Protein AF-A0A849FCC7-F1 (afdb_monomer_lite)

Secondary structure (DSSP, 8-state):
--SSSHHHHHHHHH-HHHHHHH--GGGS-----HHHHTTTTHHHH-HHHHHHHHTT--PPP----HHHHHHHHHHHHHT--TTTTSTTSS--S--TT-PPP-

Radius of gyration: 18.3 Å; chains: 1; bounding box: 36×46×32 Å

Foldseek 3Di:
DQAQDPLLVVVCLQPVPVSVVPGDPVRDPDDPDPVCVVCPCVQVVPPVSVVVVVVPDPRDHDDDDPVRSVV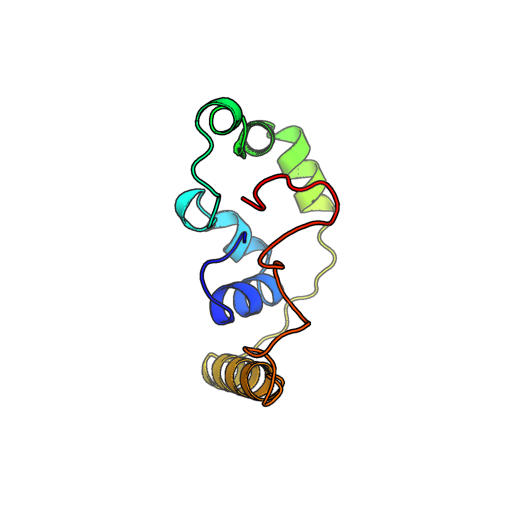VRVVVVVPCDPCNVPDPPDDDCADPVRDGDD

Structure (mmCIF, N/CA/C/O backbone):
data_AF-A0A849FCC7-F1
#
_entry.id   AF-A0A849FCC7-F1
#
loop_
_atom_site.group_PDB
_atom_site.id
_atom_site.type_symbol
_atom_site.label_atom_id
_atom_site.label_alt_id
_atom_site.label_comp_id
_atom_site.label_asym_id
_atom_site.label_entity_id
_atom_site.label_seq_id
_atom_site.pdbx_PDB_ins_code
_atom_site.Cartn_x
_atom_site.Cartn_y
_atom_site.Cartn_z
_atom_site.occupancy
_atom_site.B_iso_or_equiv
_atom_site.auth_seq_id
_atom_site.auth_comp_id
_atom_site.auth_asym_id
_atom_site.auth_atom_id
_atom_site.pdbx_PDB_model_num
ATOM 1 N N . GLY A 1 1 ? 3.142 7.847 -1.084 1.00 88.19 1 GLY A N 1
ATOM 2 C CA . GLY A 1 1 ? 2.951 6.539 -0.410 1.00 88.19 1 GLY A CA 1
ATOM 3 C C . GLY A 1 1 ? 2.590 5.482 -1.439 1.00 88.19 1 GLY A C 1
ATOM 4 O O . GLY A 1 1 ? 2.086 5.867 -2.484 1.00 88.19 1 GLY A O 1
ATOM 5 N N . ALA A 1 2 ? 2.868 4.198 -1.181 1.00 92.81 2 ALA A N 1
ATOM 6 C CA . ALA A 1 2 ? 2.769 3.122 -2.185 1.00 92.81 2 ALA A CA 1
ATOM 7 C C . ALA A 1 2 ? 1.337 2.711 -2.580 1.00 92.81 2 ALA A C 1
ATOM 9 O O . ALA A 1 2 ? 1.149 2.200 -3.677 1.00 92.81 2 ALA A O 1
ATOM 10 N N . TYR A 1 3 ? 0.350 2.931 -1.706 1.00 96.38 3 TYR A N 1
ATOM 11 C CA . TYR A 1 3 ? -1.068 2.684 -1.982 1.00 96.38 3 TYR A CA 1
ATOM 12 C C . TYR A 1 3 ? -1.874 3.980 -1.812 1.00 96.38 3 TYR A C 1
ATOM 14 O O . TYR A 1 3 ? -1.553 4.775 -0.918 1.00 96.38 3 TYR A O 1
ATOM 22 N N . PRO A 1 4 ? -2.920 4.201 -2.628 1.00 94.31 4 PRO A N 1
ATOM 23 C CA . PRO A 1 4 ? -3.658 5.463 -2.648 1.00 94.31 4 PRO A CA 1
ATOM 24 C C . PRO A 1 4 ? -4.658 5.610 -1.494 1.00 94.31 4 PRO A C 1
ATOM 26 O O . PRO A 1 4 ? -5.012 6.736 -1.150 1.00 94.31 4 PRO A O 1
ATOM 29 N N . THR A 1 5 ? -5.110 4.505 -0.888 1.00 96.12 5 THR A N 1
ATOM 30 C CA . THR A 1 5 ? -6.111 4.508 0.192 1.00 96.12 5 THR A CA 1
ATOM 31 C C . THR A 1 5 ? -5.703 3.608 1.358 1.00 96.12 5 THR A C 1
ATOM 33 O O . THR A 1 5 ? -4.928 2.660 1.196 1.00 96.12 5 THR A O 1
ATOM 36 N N . LEU A 1 6 ? -6.258 3.887 2.543 1.00 96.31 6 LEU A N 1
ATOM 37 C CA . LEU A 1 6 ? -6.074 3.053 3.734 1.00 96.31 6 LEU A CA 1
ATOM 38 C C . LEU A 1 6 ? -6.616 1.632 3.513 1.00 96.31 6 LEU A C 1
ATOM 40 O O . LEU A 1 6 ? -5.957 0.657 3.855 1.00 96.31 6 LEU A O 1
ATOM 44 N N . GLU A 1 7 ? -7.772 1.510 2.864 1.00 97.31 7 GLU A N 1
ATOM 45 C CA . GLU A 1 7 ? -8.379 0.222 2.518 1.00 97.31 7 GLU A CA 1
ATOM 46 C C . GLU A 1 7 ? -7.496 -0.606 1.569 1.00 97.31 7 GLU A C 1
ATOM 48 O O . GLU A 1 7 ? -7.345 -1.811 1.767 1.00 97.31 7 GLU A O 1
ATOM 53 N N . ALA A 1 8 ? -6.849 0.024 0.579 1.00 96.56 8 ALA A N 1
ATOM 54 C CA . ALA A 1 8 ? -5.902 -0.659 -0.304 1.00 96.56 8 ALA A CA 1
ATOM 55 C C . ALA A 1 8 ? -4.680 -1.183 0.470 1.00 96.56 8 ALA A C 1
ATOM 57 O O . ALA A 1 8 ? -4.234 -2.305 0.230 1.00 96.56 8 ALA A O 1
ATOM 58 N N . MET A 1 9 ? -4.188 -0.417 1.450 1.00 96.25 9 MET A N 1
ATOM 59 C CA . MET A 1 9 ? -3.122 -0.873 2.344 1.00 96.25 9 MET A CA 1
ATOM 60 C C . MET A 1 9 ? -3.570 -2.050 3.226 1.00 96.25 9 MET A C 1
ATOM 62 O O . MET A 1 9 ? -2.808 -3.000 3.402 1.00 96.25 9 MET A O 1
ATOM 66 N N . VAL A 1 10 ? -4.802 -2.034 3.750 1.00 95.94 10 VAL A N 1
ATOM 67 C CA . VAL A 1 10 ? -5.361 -3.166 4.514 1.00 95.94 10 VAL A CA 1
ATOM 68 C C . VAL A 1 10 ? -5.458 -4.412 3.632 1.00 95.94 10 VAL A C 1
ATOM 70 O O . VAL A 1 10 ? -4.963 -5.470 4.014 1.00 95.94 10 VAL A O 1
ATOM 73 N N . ARG A 1 11 ? -6.012 -4.293 2.417 1.00 95.62 11 ARG A N 1
ATOM 74 C CA . ARG A 1 11 ? -6.108 -5.417 1.468 1.00 95.62 11 ARG A CA 1
ATOM 75 C C . ARG A 1 11 ? -4.742 -5.984 1.082 1.00 95.62 11 ARG A C 1
ATOM 77 O O . ARG A 1 11 ? -4.615 -7.198 0.963 1.00 95.62 11 ARG A O 1
ATOM 84 N N . HIS A 1 12 ? -3.718 -5.139 0.955 1.00 94.81 12 HIS A N 1
ATOM 85 C CA . HIS A 1 12 ? -2.349 -5.5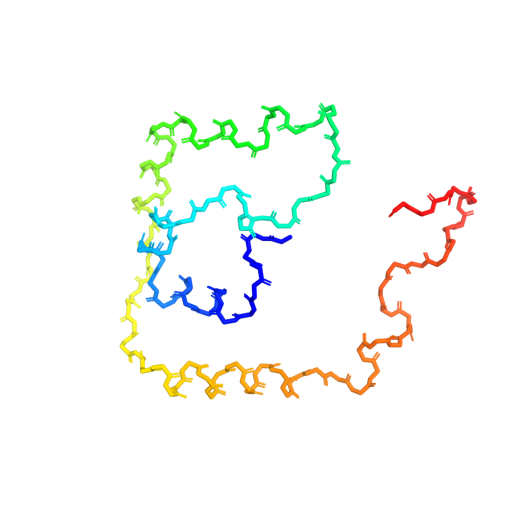98 0.724 1.00 94.81 12 HIS A CA 1
ATOM 86 C C . HIS A 1 12 ? -1.832 -6.526 1.831 1.00 94.81 12 HIS A C 1
ATOM 88 O O . HIS A 1 12 ? -1.164 -7.508 1.528 1.00 94.81 12 HIS A O 1
ATOM 94 N N . HIS A 1 13 ? -2.156 -6.252 3.097 1.00 93.81 13 HIS A N 1
ATOM 95 C CA . HIS A 1 13 ? -1.728 -7.102 4.211 1.00 93.81 13 HIS A CA 1
ATOM 96 C C . HIS A 1 13 ? -2.482 -8.438 4.264 1.00 93.81 13 HIS A C 1
ATOM 98 O O . HIS A 1 13 ? -1.925 -9.425 4.737 1.00 93.81 13 HIS A O 1
ATOM 104 N N . LEU A 1 14 ? -3.730 -8.479 3.785 1.00 94.69 14 LEU A N 1
ATOM 105 C CA . LEU A 1 14 ? -4.552 -9.695 3.773 1.00 94.69 14 LEU A CA 1
ATOM 106 C C . LEU A 1 14 ? -4.183 -10.647 2.630 1.00 94.69 14 LEU A C 1
ATOM 108 O O . LEU A 1 14 ? -4.188 -11.862 2.820 1.00 94.69 14 LEU A O 1
ATOM 112 N N . ASP A 1 15 ? -3.851 -10.097 1.460 1.00 93.75 15 ASP A N 1
ATOM 113 C CA . ASP A 1 15 ? -3.409 -10.856 0.288 1.00 93.75 15 ASP A CA 1
ATOM 114 C C . ASP A 1 15 ? -2.248 -10.137 -0.429 1.00 93.75 15 ASP A C 1
ATOM 116 O O . ASP A 1 15 ? -2.431 -9.469 -1.456 1.00 93.75 15 ASP A O 1
ATOM 120 N N . PRO A 1 16 ? -1.021 -10.258 0.104 1.00 93.19 16 PRO A N 1
ATOM 121 C CA . PRO A 1 16 ? 0.152 -9.589 -0.452 1.00 93.19 16 PRO A CA 1
ATOM 122 C C . PRO A 1 16 ? 0.559 -10.133 -1.826 1.00 93.19 16 PRO A C 1
ATOM 124 O O . PRO A 1 16 ? 1.203 -9.411 -2.591 1.00 93.19 16 PRO A O 1
ATOM 127 N N . VAL A 1 17 ? 0.179 -11.371 -2.168 1.00 93.31 17 VAL A N 1
ATOM 128 C CA . VAL A 1 17 ? 0.477 -11.980 -3.473 1.00 93.31 17 VAL A CA 1
ATOM 129 C C . VAL A 1 17 ? -0.369 -11.321 -4.556 1.00 93.31 17 VAL A C 1
ATOM 131 O O . VAL A 1 17 ? 0.185 -10.766 -5.509 1.00 93.31 17 VAL A O 1
ATOM 134 N N . THR A 1 18 ? -1.693 -11.323 -4.388 1.00 93.06 18 THR A N 1
ATOM 135 C CA . THR A 1 18 ? -2.616 -10.704 -5.348 1.00 93.06 18 THR A CA 1
ATOM 136 C C . THR A 1 18 ? -2.418 -9.194 -5.397 1.00 93.06 18 THR A C 1
ATOM 138 O O . THR A 1 18 ? -2.366 -8.617 -6.484 1.00 93.06 18 THR A O 1
ATOM 141 N N . ALA A 1 19 ? -2.228 -8.540 -4.245 1.00 94.19 19 ALA A N 1
ATOM 142 C CA . ALA A 1 19 ? -1.973 -7.103 -4.202 1.00 94.19 19 ALA A CA 1
ATOM 143 C C . ALA A 1 19 ? -0.704 -6.725 -4.978 1.00 94.19 19 ALA A C 1
ATOM 145 O O . ALA A 1 19 ? -0.743 -5.808 -5.793 1.00 94.19 19 ALA A O 1
ATOM 146 N N . ARG A 1 20 ? 0.403 -7.464 -4.807 1.00 92.94 20 ARG A N 1
ATOM 147 C CA . ARG A 1 20 ? 1.642 -7.217 -5.564 1.00 92.94 20 ARG A CA 1
ATOM 148 C C . ARG A 1 20 ? 1.473 -7.462 -7.063 1.00 92.94 20 ARG A C 1
ATOM 150 O O . ARG A 1 20 ? 2.075 -6.737 -7.853 1.00 92.94 20 ARG A O 1
ATOM 157 N N . ALA A 1 21 ? 0.698 -8.475 -7.449 1.00 93.50 21 ALA A N 1
ATOM 158 C CA . ALA A 1 21 ? 0.427 -8.781 -8.852 1.00 93.50 21 ALA A CA 1
ATOM 159 C C . ALA A 1 21 ? -0.402 -7.680 -9.537 1.00 93.50 21 ALA A C 1
ATOM 161 O O . ALA A 1 21 ? -0.134 -7.349 -10.690 1.00 93.50 21 ALA A O 1
ATOM 162 N N . ASN A 1 22 ? -1.355 -7.086 -8.815 1.00 95.12 22 ASN A N 1
ATOM 163 C CA . ASN A 1 22 ? -2.240 -6.041 -9.333 1.00 95.12 22 ASN A CA 1
ATOM 164 C C . ASN A 1 22 ? -1.655 -4.623 -9.224 1.00 95.12 22 ASN A C 1
ATOM 166 O O . ASN A 1 22 ? -2.177 -3.705 -9.851 1.00 95.12 22 ASN A O 1
ATOM 170 N N . TRP A 1 23 ? -0.590 -4.434 -8.441 1.00 95.62 23 TRP A N 1
ATOM 171 C CA . TRP A 1 23 ? -0.006 -3.120 -8.183 1.00 95.62 23 TRP A CA 1
ATOM 172 C C . TRP A 1 23 ? 0.667 -2.497 -9.417 1.00 95.62 23 TRP A C 1
ATOM 174 O O . TRP A 1 23 ? 1.525 -3.100 -10.087 1.00 95.62 23 TRP A O 1
ATOM 184 N N . SER A 1 24 ? 0.346 -1.227 -9.654 1.00 94.19 24 SER A N 1
ATOM 185 C CA . SER A 1 24 ? 0.854 -0.387 -10.734 1.00 94.19 24 SER A CA 1
ATOM 186 C C . SER A 1 24 ? 1.642 0.809 -10.185 1.00 94.19 24 SER A C 1
ATOM 188 O O . SER A 1 24 ? 1.294 1.341 -9.134 1.00 94.19 24 SER A O 1
ATOM 190 N N . PRO A 1 25 ? 2.651 1.326 -10.916 1.00 93.56 25 PRO A N 1
ATOM 191 C CA . PRO A 1 25 ? 3.282 2.608 -10.594 1.00 93.56 25 PRO A CA 1
ATOM 192 C C . PRO A 1 25 ? 2.293 3.756 -10.344 1.00 93.56 25 PRO A C 1
ATOM 194 O O . PRO A 1 25 ? 2.575 4.632 -9.533 1.00 93.56 25 PRO A O 1
ATOM 197 N N . ALA A 1 26 ? 1.126 3.732 -10.997 1.00 93.06 26 ALA A N 1
ATOM 198 C CA . ALA A 1 26 ? 0.076 4.737 -10.823 1.00 93.06 26 ALA A CA 1
ATOM 199 C C . ALA A 1 26 ? -0.572 4.730 -9.422 1.00 93.06 26 ALA A C 1
ATOM 201 O O . ALA A 1 26 ? -1.168 5.728 -9.025 1.00 93.06 26 ALA A O 1
ATOM 202 N N . ASP A 1 27 ? -0.443 3.637 -8.664 1.00 95.19 27 ASP A N 1
ATOM 203 C CA . ASP A 1 27 ? -0.932 3.544 -7.283 1.00 95.19 27 ASP A CA 1
ATOM 204 C C . ASP A 1 27 ? -0.028 4.314 -6.305 1.00 95.19 27 ASP A C 1
ATOM 206 O O . ASP A 1 27 ? -0.454 4.713 -5.214 1.00 95.19 27 ASP A O 1
ATOM 210 N N . ALA A 1 28 ? 1.230 4.548 -6.695 1.00 94.38 28 ALA A N 1
ATOM 211 C CA . ALA A 1 28 ? 2.183 5.293 -5.898 1.00 94.38 28 ALA A CA 1
ATOM 212 C C . ALA A 1 28 ? 1.912 6.798 -5.995 1.00 94.38 28 ALA A C 1
ATOM 214 O O . ALA A 1 28 ? 2.046 7.418 -7.047 1.00 94.38 28 ALA A O 1
ATOM 215 N N . ARG A 1 29 ? 1.642 7.436 -4.854 1.00 92.56 29 ARG A N 1
ATOM 216 C CA . ARG A 1 29 ? 1.688 8.904 -4.741 1.00 92.56 29 ARG A CA 1
ATOM 217 C C . ARG A 1 29 ? 3.143 9.352 -4.600 1.00 92.56 29 ARG A C 1
ATOM 219 O O . ARG A 1 29 ? 3.577 9.617 -3.472 1.00 92.56 29 ARG A O 1
ATOM 226 N N . LEU A 1 30 ? 3.894 9.316 -5.700 1.00 91.50 30 LEU A N 1
ATOM 227 C CA . LEU A 1 30 ? 5.253 9.856 -5.795 1.00 91.50 30 LEU A CA 1
ATOM 228 C C . LEU A 1 30 ? 5.207 11.371 -6.059 1.00 91.50 30 LEU A C 1
ATOM 230 O O . LEU A 1 30 ? 4.281 11.838 -6.724 1.00 91.50 30 LEU A O 1
ATOM 234 N N . PRO A 1 31 ? 6.158 12.152 -5.520 1.00 89.50 31 PRO A N 1
ATOM 235 C CA . PRO A 1 31 ? 6.310 13.553 -5.896 1.00 89.50 31 PRO A CA 1
ATOM 236 C C . PRO A 1 31 ? 6.784 13.677 -7.352 1.00 89.50 31 PRO A C 1
ATOM 238 O O . PRO A 1 31 ? 7.491 12.810 -7.861 1.00 89.50 31 PRO A O 1
ATOM 241 N N . GLU A 1 32 ? 6.428 14.775 -8.017 1.00 90.31 32 GLU A N 1
ATOM 242 C CA . GLU A 1 32 ? 6.891 15.058 -9.378 1.00 90.31 32 GLU A CA 1
ATOM 243 C C . GLU A 1 32 ? 8.342 15.556 -9.345 1.00 90.31 32 GLU A C 1
ATOM 245 O O . GLU A 1 32 ? 8.616 16.731 -9.102 1.00 90.31 32 GLU A O 1
ATOM 250 N N . VAL A 1 33 ? 9.288 14.635 -9.551 1.00 93.00 33 VAL A N 1
ATOM 251 C CA . VAL A 1 33 ? 10.732 14.908 -9.510 1.00 93.00 33 VAL A CA 1
ATOM 252 C C . VAL A 1 33 ? 11.373 14.375 -10.798 1.00 93.00 33 VAL A C 1
ATOM 254 O O . VAL A 1 33 ? 11.876 13.249 -10.811 1.00 93.00 33 VAL A O 1
ATOM 257 N N . PRO A 1 34 ? 11.358 15.148 -11.907 1.00 92.81 34 PRO A N 1
ATOM 258 C CA . PRO A 1 34 ? 11.712 14.636 -13.235 1.00 92.81 34 PRO A CA 1
ATOM 259 C C . PRO A 1 34 ? 13.086 13.964 -13.299 1.00 92.81 34 PRO A C 1
ATOM 261 O O . PRO A 1 34 ? 13.215 12.883 -13.865 1.00 92.81 34 PRO A O 1
ATOM 264 N N . TRP A 1 35 ? 14.089 14.553 -12.640 1.00 91.62 35 TRP A N 1
ATOM 265 C CA . TRP A 1 35 ? 15.465 14.046 -12.624 1.00 91.62 35 TRP A CA 1
ATOM 266 C C . TRP A 1 35 ? 15.644 12.719 -11.866 1.00 91.62 35 TRP A C 1
ATOM 268 O O . TRP A 1 35 ? 16.674 12.073 -12.032 1.00 91.62 35 TRP A O 1
ATOM 278 N N . LEU A 1 36 ? 14.675 12.317 -11.036 1.00 90.94 36 LEU A N 1
ATOM 279 C CA . LEU A 1 36 ? 14.687 11.045 -10.304 1.00 90.94 36 LEU A CA 1
ATOM 280 C C . LEU A 1 36 ? 13.732 10.011 -10.922 1.00 90.94 36 LEU A C 1
ATOM 282 O O . LEU A 1 36 ? 13.989 8.810 -10.850 1.00 90.94 36 LEU A O 1
ATOM 286 N N . SER A 1 37 ? 12.665 10.481 -11.573 1.00 92.81 37 SER A N 1
ATOM 287 C CA . SER A 1 37 ? 11.545 9.649 -12.031 1.00 92.81 37 SER A CA 1
ATOM 288 C C . SER A 1 37 ? 11.918 8.518 -12.997 1.00 92.81 37 SER A C 1
ATOM 290 O O . SER A 1 37 ? 11.246 7.488 -13.038 1.00 92.81 37 SER A O 1
ATOM 292 N N . GLU A 1 38 ? 13.020 8.662 -13.740 1.00 91.00 38 GLU A N 1
ATOM 293 C CA . GLU A 1 38 ? 13.492 7.656 -14.701 1.00 91.00 38 GLU A CA 1
ATOM 294 C C . GLU A 1 38 ? 13.857 6.313 -14.045 1.00 91.00 38 GLU A C 1
ATOM 296 O O . GLU A 1 38 ? 13.813 5.272 -14.704 1.00 91.00 38 GLU A O 1
ATOM 301 N N . ILE A 1 39 ? 14.204 6.314 -12.752 1.00 93.00 39 ILE A N 1
ATOM 302 C CA . ILE A 1 39 ? 14.715 5.131 -12.045 1.00 93.00 39 ILE A CA 1
ATOM 303 C C . ILE A 1 39 ? 13.810 4.626 -10.915 1.00 93.00 39 ILE A C 1
ATOM 305 O O . ILE A 1 39 ? 14.139 3.606 -10.307 1.00 93.00 39 ILE A O 1
ATOM 309 N N . ASP A 1 40 ? 12.656 5.258 -10.668 1.00 92.31 40 ASP A N 1
ATOM 310 C CA . ASP A 1 40 ? 11.756 4.947 -9.538 1.00 92.31 40 ASP A CA 1
ATOM 311 C C . ASP A 1 40 ? 11.363 3.462 -9.449 1.00 92.31 40 ASP A C 1
ATOM 313 O O . ASP A 1 40 ? 11.116 2.923 -8.367 1.00 92.31 40 ASP A O 1
ATOM 317 N N . PHE A 1 41 ? 11.334 2.769 -10.591 1.00 93.06 41 PHE A N 1
ATOM 318 C CA . PHE A 1 41 ? 10.887 1.380 -10.687 1.00 93.06 41 PHE A CA 1
ATOM 319 C C . PHE A 1 41 ? 11.922 0.432 -11.290 1.00 93.06 41 PHE A C 1
ATOM 321 O O . PHE A 1 41 ? 11.569 -0.702 -11.617 1.00 93.06 41 PHE A O 1
ATOM 328 N N . VAL A 1 42 ? 13.193 0.842 -11.404 1.00 94.19 42 VAL A N 1
ATOM 329 C CA . VAL A 1 42 ? 14.250 0.018 -12.027 1.00 94.19 42 VAL A CA 1
ATOM 330 C C . VAL A 1 42 ? 14.343 -1.376 -11.399 1.00 94.19 42 VAL A C 1
ATOM 332 O O . VAL A 1 42 ? 14.480 -2.377 -12.100 1.00 94.19 42 VAL A O 1
ATOM 335 N N . ILE A 1 43 ? 14.151 -1.468 -10.081 1.00 91.50 43 ILE A N 1
ATOM 336 C CA . ILE A 1 43 ? 14.193 -2.732 -9.343 1.00 91.50 43 ILE A CA 1
ATOM 337 C C . ILE A 1 43 ? 13.095 -3.716 -9.771 1.00 91.50 43 ILE A C 1
ATOM 339 O O . ILE A 1 43 ? 13.302 -4.926 -9.729 1.00 91.50 43 ILE A O 1
ATOM 343 N N . ARG A 1 44 ? 11.939 -3.225 -10.245 1.00 91.50 44 ARG A N 1
ATOM 344 C CA . ARG A 1 44 ? 10.840 -4.084 -10.717 1.00 91.50 44 ARG A CA 1
ATOM 345 C C . ARG A 1 44 ? 11.176 -4.800 -12.022 1.00 91.50 44 ARG A C 1
ATOM 347 O O . ARG A 1 44 ? 10.566 -5.830 -12.301 1.00 91.50 44 ARG A O 1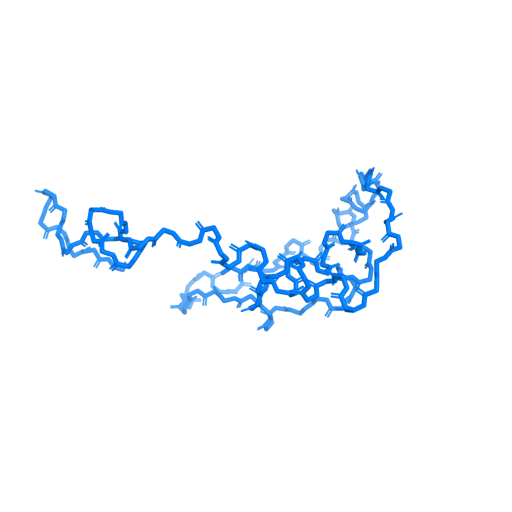
ATOM 354 N N . ALA A 1 45 ? 12.125 -4.278 -12.801 1.00 91.75 45 ALA A N 1
ATOM 355 C CA . ALA A 1 45 ? 12.611 -4.932 -14.013 1.00 91.75 45 ALA A CA 1
ATOM 356 C C . ALA A 1 45 ? 13.581 -6.093 -13.709 1.00 91.75 45 ALA A C 1
ATOM 358 O O . ALA A 1 45 ? 13.778 -6.965 -14.557 1.00 91.75 45 ALA A O 1
ATOM 359 N N . ASP A 1 46 ? 14.155 -6.159 -12.500 1.00 95.94 46 ASP A N 1
ATOM 360 C CA . ASP A 1 46 ? 14.995 -7.283 -12.081 1.00 95.94 46 ASP A CA 1
ATOM 361 C C . ASP A 1 46 ? 14.130 -8.471 -11.633 1.00 95.94 46 ASP A C 1
ATOM 363 O O . ASP A 1 46 ? 13.762 -8.628 -10.468 1.00 95.94 46 ASP A O 1
ATOM 367 N N . SER A 1 47 ? 13.834 -9.364 -12.576 1.00 95.12 47 SER A N 1
ATOM 368 C CA . SER A 1 47 ? 13.077 -10.594 -12.306 1.00 95.12 47 SER A CA 1
ATOM 369 C C . SER A 1 47 ? 13.671 -11.472 -11.191 1.00 95.12 47 SER A C 1
ATOM 371 O O . SER A 1 47 ? 12.914 -12.113 -10.457 1.00 95.12 47 SER A O 1
ATOM 373 N N . ARG A 1 48 ? 15.002 -11.497 -11.017 1.00 97.19 48 ARG A N 1
ATOM 374 C CA . ARG A 1 48 ? 15.660 -12.307 -9.977 1.00 97.19 48 ARG A CA 1
ATOM 375 C C . ARG A 1 48 ? 15.462 -11.686 -8.606 1.00 97.19 48 ARG A C 1
ATOM 377 O O . ARG A 1 48 ? 15.193 -12.409 -7.649 1.00 97.19 48 ARG A O 1
ATOM 384 N N . GLU A 1 49 ? 15.593 -10.368 -8.502 1.00 96.12 49 GLU A N 1
ATOM 385 C CA . GLU A 1 49 ? 15.257 -9.634 -7.281 1.00 96.12 49 GLU A CA 1
ATOM 386 C C . GLU A 1 49 ? 13.788 -9.830 -6.913 1.00 96.12 49 GLU A C 1
ATOM 388 O O . GLU A 1 49 ? 13.468 -10.206 -5.783 1.00 96.12 49 GLU A O 1
ATOM 393 N N . MET A 1 50 ? 12.892 -9.653 -7.884 1.00 94.69 50 MET A N 1
ATOM 394 C CA . MET A 1 50 ? 11.461 -9.761 -7.638 1.00 94.69 50 MET A CA 1
ATOM 395 C C . MET A 1 50 ? 11.080 -11.155 -7.123 1.00 94.69 50 MET A C 1
ATOM 397 O O . MET A 1 50 ? 10.326 -11.256 -6.148 1.00 94.69 50 MET A O 1
ATOM 401 N N . ALA A 1 51 ? 11.667 -12.211 -7.697 1.00 95.06 51 ALA A N 1
ATOM 402 C CA . ALA A 1 51 ? 11.512 -13.585 -7.225 1.00 95.06 51 ALA A CA 1
ATOM 403 C C . ALA A 1 51 ? 12.099 -13.801 -5.818 1.00 95.06 51 ALA A C 1
ATOM 405 O O . ALA A 1 51 ? 11.454 -14.433 -4.980 1.00 95.06 51 ALA A O 1
ATOM 406 N N . ARG A 1 52 ? 13.284 -13.244 -5.520 1.00 95.88 52 ARG A N 1
ATOM 407 C CA . ARG A 1 52 ? 13.908 -13.344 -4.186 1.00 95.88 52 ARG A CA 1
ATOM 408 C C . ARG A 1 52 ? 13.028 -12.741 -3.093 1.00 95.88 52 ARG A C 1
ATOM 410 O O . ARG A 1 52 ? 12.881 -13.361 -2.045 1.00 95.88 52 ARG A O 1
ATOM 417 N N . GLN A 1 53 ? 12.402 -11.593 -3.346 1.00 93.81 53 GLN A N 1
ATOM 418 C CA . GLN A 1 53 ? 11.462 -10.979 -2.401 1.00 93.81 53 GLN A CA 1
ATOM 419 C C . GLN A 1 53 ? 10.194 -11.822 -2.224 1.00 93.81 53 GLN A C 1
ATOM 421 O O . GLN A 1 53 ? 9.737 -12.017 -1.103 1.00 93.81 53 GLN A O 1
ATOM 426 N N . ALA A 1 54 ? 9.633 -12.353 -3.318 1.00 93.00 54 ALA A N 1
ATOM 427 C CA . ALA A 1 54 ? 8.432 -13.191 -3.250 1.00 93.00 54 ALA A CA 1
ATOM 428 C C . ALA A 1 54 ? 8.665 -14.470 -2.426 1.00 93.00 54 ALA A C 1
ATOM 430 O O . ALA A 1 54 ? 7.797 -14.875 -1.661 1.00 93.00 54 ALA A O 1
ATOM 431 N N . ALA A 1 55 ? 9.860 -15.059 -2.516 1.00 95.25 55 ALA A N 1
ATOM 432 C CA . ALA A 1 55 ? 10.240 -16.251 -1.758 1.00 95.25 55 ALA A CA 1
ATOM 433 C C . ALA A 1 55 ? 10.420 -16.015 -0.244 1.00 95.25 55 ALA A C 1
ATOM 435 O O . ALA A 1 55 ? 10.620 -16.974 0.499 1.00 95.25 55 ALA A O 1
ATOM 436 N N . LYS A 1 56 ? 10.405 -14.757 0.217 1.00 95.94 56 LYS A N 1
ATOM 437 C CA . LYS A 1 56 ? 10.515 -14.391 1.639 1.00 95.94 56 LYS A CA 1
ATOM 438 C C . LYS A 1 56 ? 9.185 -14.046 2.292 1.00 95.94 56 LYS A C 1
ATOM 440 O O . LYS A 1 56 ? 9.178 -13.762 3.481 1.00 95.94 56 LYS A O 1
ATOM 445 N N . LEU A 1 57 ? 8.092 -14.074 1.536 1.00 91.06 57 LEU A N 1
ATOM 446 C CA . LEU A 1 57 ? 6.769 -13.818 2.077 1.00 91.06 57 LEU A CA 1
ATOM 447 C C . LEU A 1 57 ? 6.401 -14.886 3.122 1.00 91.06 57 LEU A C 1
ATOM 449 O O . LEU A 1 57 ? 6.279 -16.062 2.789 1.00 91.06 57 LEU A O 1
ATOM 453 N N . ASP A 1 58 ? 6.208 -14.457 4.365 1.00 92.44 58 ASP A N 1
ATOM 454 C CA . ASP A 1 58 ? 5.885 -15.290 5.532 1.00 92.44 58 ASP A CA 1
ATOM 455 C C . ASP A 1 58 ? 4.490 -14.993 6.118 1.00 92.44 58 ASP A C 1
ATOM 457 O O . ASP A 1 58 ? 4.118 -15.512 7.170 1.00 92.44 58 ASP A O 1
ATOM 461 N N . ILE A 1 59 ? 3.691 -14.189 5.412 1.00 90.50 59 ILE A N 1
ATOM 462 C CA . ILE A 1 59 ? 2.324 -13.837 5.800 1.00 90.50 59 ILE A CA 1
ATOM 463 C C . ILE A 1 59 ? 1.391 -15.018 5.520 1.00 90.50 59 ILE A C 1
ATOM 465 O O . ILE A 1 59 ? 1.233 -15.449 4.377 1.00 90.50 59 ILE A O 1
ATOM 469 N N . ALA A 1 60 ? 0.727 -15.504 6.568 1.00 88.88 60 ALA A N 1
ATOM 470 C CA . ALA A 1 60 ? -0.381 -16.441 6.447 1.00 88.88 60 ALA A CA 1
ATOM 471 C C . ALA A 1 60 ? -1.682 -15.670 6.138 1.00 88.88 60 ALA A C 1
ATOM 473 O O . ALA A 1 60 ? -2.060 -14.809 6.937 1.00 88.88 60 ALA A O 1
ATOM 474 N N . PRO A 1 61 ? -2.381 -15.95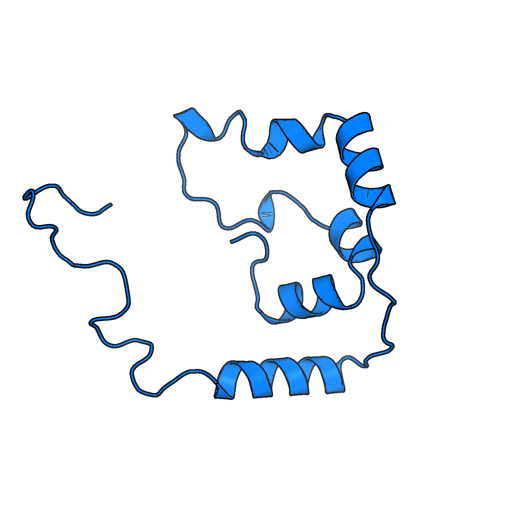9 5.021 1.00 86.12 61 PRO A N 1
ATOM 475 C CA . PRO A 1 61 ? -3.632 -15.284 4.695 1.00 86.12 61 PRO A CA 1
ATOM 476 C C . PRO A 1 61 ? -4.694 -15.501 5.772 1.00 86.12 61 PRO A C 1
ATOM 478 O O . PRO A 1 61 ? -4.906 -16.623 6.240 1.00 86.12 61 PRO A O 1
ATOM 481 N N . VAL A 1 62 ? -5.397 -14.427 6.123 1.00 89.75 62 VAL A N 1
ATOM 482 C CA . VAL A 1 62 ? -6.538 -14.470 7.039 1.00 89.75 62 VAL A CA 1
ATOM 483 C C . VAL A 1 62 ? -7.800 -14.204 6.223 1.00 89.75 62 VAL A C 1
ATOM 485 O O . VAL A 1 62 ? -7.868 -13.173 5.551 1.00 89.75 62 VAL A O 1
ATOM 488 N N . PRO A 1 63 ? -8.802 -15.102 6.243 1.00 89.50 63 PRO A N 1
ATOM 489 C CA . PRO A 1 63 ? -10.058 -14.848 5.559 1.00 89.50 63 PRO A CA 1
ATOM 490 C C . PRO A 1 63 ? -10.799 -13.725 6.286 1.00 89.50 63 PRO A C 1
ATOM 492 O O . PRO A 1 63 ? -11.158 -13.863 7.453 1.00 89.50 63 PRO A O 1
ATOM 495 N N . VAL A 1 64 ? -11.013 -12.615 5.587 1.00 94.06 64 VAL A N 1
ATOM 496 C CA . VAL A 1 64 ? -11.712 -11.434 6.096 1.00 94.06 64 VAL A CA 1
ATOM 497 C C . VAL A 1 64 ? -12.697 -10.979 5.025 1.00 94.06 64 VAL A C 1
ATOM 499 O O . VAL A 1 64 ? -12.347 -10.876 3.850 1.00 94.06 64 VAL A O 1
ATOM 502 N N . SER A 1 65 ? -13.943 -10.734 5.414 1.00 97.06 65 SER A N 1
ATOM 503 C CA . SER A 1 65 ? -14.984 -10.217 4.521 1.00 97.06 65 SER A CA 1
ATOM 504 C C . SER A 1 65 ? -14.819 -8.717 4.259 1.00 97.06 65 SER A C 1
ATOM 506 O O . SER A 1 65 ? -14.252 -7.992 5.076 1.00 97.06 65 SER A O 1
ATOM 508 N N . ASP A 1 66 ? -15.406 -8.196 3.177 1.00 97.56 66 ASP A N 1
ATOM 509 C CA . ASP A 1 66 ? -15.410 -6.745 2.917 1.00 97.56 66 ASP A CA 1
ATOM 510 C C . ASP A 1 66 ? -16.046 -5.937 4.062 1.00 97.56 66 ASP A C 1
ATOM 512 O O . ASP A 1 66 ? -15.636 -4.812 4.347 1.00 97.56 66 ASP A O 1
ATOM 516 N N . ARG A 1 67 ? -17.016 -6.520 4.780 1.00 98.25 67 ARG A N 1
ATOM 517 C CA . ARG A 1 67 ? -17.627 -5.888 5.958 1.00 98.25 67 ARG A CA 1
ATOM 518 C C . ARG A 1 67 ? -16.636 -5.745 7.115 1.00 98.25 67 ARG A C 1
ATOM 520 O O . ARG A 1 67 ? -16.626 -4.722 7.800 1.00 98.25 67 ARG A O 1
ATOM 527 N N . GLU A 1 68 ? -15.822 -6.764 7.353 1.00 98.12 68 GLU A N 1
ATOM 528 C CA . GLU A 1 68 ? -14.776 -6.721 8.375 1.00 98.12 68 GLU A CA 1
ATOM 529 C C . GLU A 1 68 ? -13.636 -5.787 7.958 1.00 98.12 68 GLU A C 1
ATOM 531 O O . GLU A 1 68 ? -13.165 -5.021 8.793 1.00 98.12 68 GLU A O 1
ATOM 536 N N . ILE A 1 69 ? -13.268 -5.747 6.671 1.00 97.88 69 ILE A N 1
ATOM 537 C CA . ILE A 1 69 ? -12.322 -4.753 6.134 1.00 97.88 69 ILE A CA 1
ATOM 538 C C . ILE A 1 69 ? -12.839 -3.335 6.387 1.00 97.88 69 ILE A C 1
ATOM 540 O O . ILE A 1 69 ? -12.108 -2.505 6.918 1.00 97.88 69 ILE A O 1
ATOM 544 N N . SER A 1 70 ? -14.108 -3.058 6.078 1.00 98.19 70 SER A N 1
ATOM 545 C CA . SER A 1 70 ? -14.722 -1.754 6.356 1.00 98.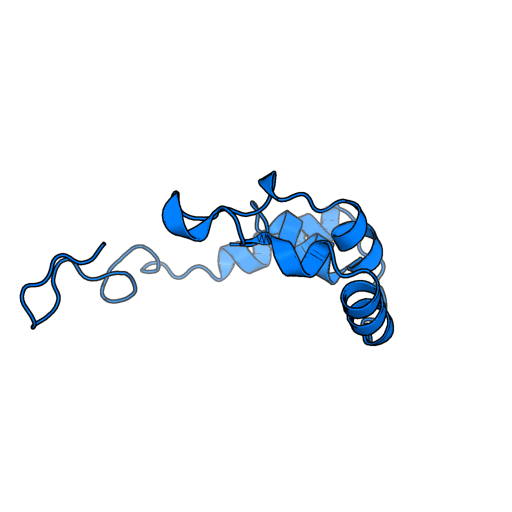19 70 SER A CA 1
ATOM 546 C C . SER A 1 70 ? -14.700 -1.418 7.852 1.00 98.19 70 SER A C 1
ATOM 548 O O . SER A 1 70 ? -14.403 -0.285 8.225 1.00 98.19 70 SER A O 1
ATOM 550 N N . SER A 1 71 ? -14.928 -2.411 8.718 1.00 98.25 71 SER A N 1
ATOM 551 C CA . SER A 1 71 ? -14.846 -2.233 10.174 1.00 98.25 71 SER A CA 1
ATOM 552 C C . SER A 1 71 ? -13.415 -1.936 10.644 1.00 98.25 71 SER A C 1
ATOM 554 O O . SER A 1 71 ? -13.226 -1.090 11.514 1.00 98.25 71 SER A O 1
ATOM 556 N N . LEU A 1 72 ? -12.404 -2.583 10.052 1.00 97.75 72 LEU A N 1
ATOM 557 C CA . LEU A 1 72 ? -10.989 -2.300 10.313 1.00 97.75 72 LEU A CA 1
ATOM 558 C C . LEU A 1 72 ? -10.603 -0.890 9.865 1.00 97.75 72 LEU A C 1
ATOM 560 O O . LEU A 1 72 ? -9.933 -0.183 10.610 1.00 97.75 72 LEU A O 1
ATOM 564 N N . VAL A 1 73 ? -11.042 -0.465 8.678 1.00 98.31 73 VAL A N 1
ATOM 565 C CA . VAL A 1 73 ? -10.802 0.897 8.182 1.00 98.31 73 VAL A CA 1
ATOM 566 C C . VAL A 1 73 ? -11.431 1.921 9.126 1.00 98.31 73 VAL A C 1
ATOM 568 O O . VAL A 1 73 ? -10.727 2.818 9.579 1.00 98.31 73 VAL A O 1
ATOM 571 N N . ALA A 1 74 ? -12.696 1.736 9.516 1.00 98.19 74 ALA A N 1
ATOM 572 C CA . ALA A 1 74 ? -13.373 2.625 10.460 1.00 98.19 74 ALA A CA 1
ATOM 573 C C . ALA A 1 74 ? -12.672 2.671 11.831 1.00 98.19 74 ALA A C 1
ATOM 575 O O . ALA A 1 74 ? -12.531 3.738 12.429 1.00 98.19 74 ALA A O 1
ATOM 576 N N . PHE A 1 75 ? -12.194 1.524 12.325 1.00 98.12 75 PHE A N 1
ATOM 577 C CA . PHE A 1 75 ? -11.402 1.463 13.552 1.00 98.12 75 PHE A CA 1
ATOM 578 C C . PHE A 1 75 ? -10.100 2.265 13.430 1.00 98.12 75 PHE A C 1
ATOM 580 O O . PHE A 1 75 ? -9.800 3.063 14.313 1.00 98.12 75 PHE A O 1
ATOM 587 N N . LEU A 1 76 ? -9.347 2.090 12.341 1.00 97.69 76 LEU A N 1
ATOM 588 C CA . L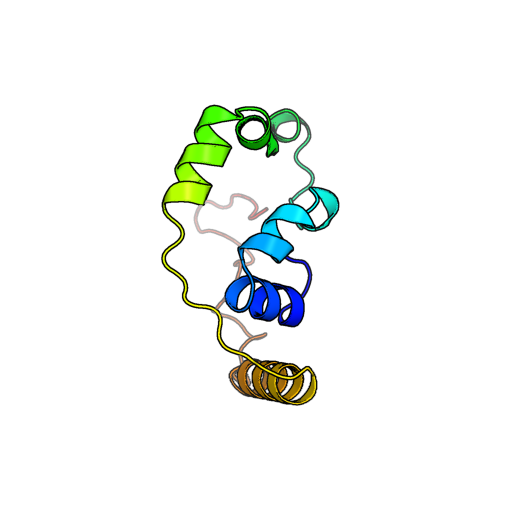EU A 1 76 ? -8.092 2.809 12.100 1.00 97.69 76 LEU A CA 1
ATOM 589 C C . LEU A 1 76 ? -8.312 4.318 11.931 1.00 97.69 76 LEU A C 1
ATOM 591 O O . LEU A 1 76 ? -7.526 5.109 12.446 1.00 97.69 76 LEU A O 1
ATOM 595 N N . GLU A 1 77 ? -9.391 4.727 11.263 1.00 95.94 77 GLU A N 1
ATOM 596 C CA . GLU A 1 77 ? -9.782 6.136 11.152 1.00 95.94 77 GLU A CA 1
ATOM 597 C C . GLU A 1 77 ? -10.087 6.745 12.526 1.00 95.94 77 GLU A C 1
ATOM 599 O O . GLU A 1 77 ? -9.657 7.866 12.805 1.00 95.94 77 GLU A O 1
ATOM 604 N N . ALA A 1 78 ? -10.733 5.991 13.421 1.00 96.19 78 ALA A N 1
ATOM 605 C CA . ALA A 1 78 ? -11.015 6.418 14.792 1.00 96.19 78 ALA A CA 1
ATOM 606 C C . ALA A 1 78 ? -9.754 6.591 15.663 1.00 96.19 78 ALA A C 1
ATOM 608 O O . ALA A 1 78 ? -9.822 7.237 16.708 1.00 96.19 78 ALA A O 1
ATOM 609 N N . LEU A 1 79 ? -8.594 6.070 15.238 1.00 95.50 79 LEU A N 1
ATOM 610 C CA . LEU A 1 79 ? -7.305 6.329 15.896 1.00 95.50 79 LEU A CA 1
ATOM 611 C C . LEU A 1 79 ? -6.735 7.721 15.563 1.00 95.50 79 LEU A C 1
ATOM 613 O O . LEU A 1 79 ? -5.705 8.116 16.114 1.00 95.50 79 LEU A O 1
ATOM 617 N N . THR A 1 80 ? -7.381 8.478 14.673 1.00 91.06 80 THR A N 1
ATOM 618 C CA . THR A 1 80 ? -6.971 9.843 14.326 1.00 91.06 80 THR A CA 1
ATOM 619 C C . THR A 1 80 ? -7.268 10.791 15.487 1.00 91.06 80 THR A C 1
ATOM 621 O O . THR A 1 80 ? -8.421 11.099 15.778 1.00 91.06 80 THR A O 1
ATOM 624 N N . GLY A 1 81 ? -6.220 11.283 16.153 1.00 89.62 81 GLY A N 1
ATOM 625 C CA . GLY A 1 81 ? -6.371 12.223 17.267 1.00 89.62 81 GLY A CA 1
ATOM 626 C C . GLY A 1 81 ? -6.997 13.562 16.852 1.00 89.62 81 GLY A C 1
ATOM 627 O O . GLY A 1 81 ? -6.788 14.043 15.739 1.00 89.62 81 GLY A O 1
ATOM 628 N N . GLU A 1 82 ? -7.697 14.225 17.779 1.00 86.75 82 GLU A N 1
ATOM 629 C CA . GLU A 1 82 ? -8.386 15.513 17.548 1.00 86.75 82 GLU A CA 1
ATOM 630 C C . GLU A 1 82 ? -7.470 16.628 17.009 1.00 86.75 82 GLU A C 1
ATOM 632 O O . GLU A 1 82 ? -7.907 17.564 16.334 1.00 86.75 82 GLU A O 1
ATOM 637 N N . THR A 1 83 ? -6.178 16.548 17.325 1.00 86.19 83 THR A N 1
ATOM 638 C CA . THR A 1 83 ? -5.155 17.506 16.902 1.00 86.19 83 THR A CA 1
ATOM 639 C C . THR A 1 83 ? -4.286 16.975 15.767 1.00 86.19 83 THR A C 1
ATOM 641 O O . THR A 1 83 ? -3.268 17.590 15.483 1.00 86.19 83 THR A O 1
ATOM 644 N N . ALA A 1 84 ? -4.641 15.870 15.102 1.00 82.94 84 ALA A N 1
ATOM 645 C CA . ALA A 1 84 ? -3.812 15.266 14.050 1.00 82.94 84 ALA A CA 1
ATOM 646 C C . ALA A 1 84 ? -3.522 16.224 12.880 1.00 82.94 84 ALA A C 1
ATOM 648 O O . ALA A 1 84 ? -2.471 16.141 12.253 1.00 82.94 84 ALA A O 1
ATOM 649 N N . LEU A 1 85 ? -4.434 17.166 12.618 1.00 80.56 85 LEU A N 1
ATOM 650 C CA . LEU A 1 85 ? -4.269 18.219 11.609 1.00 80.56 85 LEU A CA 1
ATOM 651 C C . LEU A 1 85 ? -3.680 19.523 12.178 1.00 80.56 85 LEU A C 1
ATOM 653 O O . LEU A 1 85 ? -3.519 20.500 11.450 1.00 80.56 85 LEU A O 1
ATOM 657 N N . LYS A 1 86 ? -3.391 19.569 13.483 1.00 80.62 86 LYS A N 1
ATOM 658 C CA . LYS A 1 86 ? -2.849 20.737 14.184 1.00 80.62 86 LYS A CA 1
ATOM 659 C C . LYS A 1 86 ? -1.372 20.494 14.513 1.00 80.62 86 LYS A C 1
ATOM 661 O O . LYS A 1 86 ? -0.979 19.432 14.984 1.00 80.62 86 LYS A O 1
ATOM 666 N N . ARG A 1 87 ? -0.549 21.518 14.291 1.00 68.25 87 ARG A N 1
ATOM 667 C CA . ARG A 1 87 ? 0.880 21.539 14.652 1.00 68.25 87 ARG A CA 1
ATOM 668 C C . ARG A 1 87 ? 1.094 21.305 16.161 1.00 68.25 87 ARG A C 1
ATOM 670 O O . ARG A 1 87 ? 0.186 21.614 16.934 1.00 68.25 87 ARG A O 1
ATOM 677 N N . PRO A 1 88 ? 2.267 20.796 16.606 1.00 67.06 88 PRO A N 1
ATOM 678 C CA . PRO A 1 88 ? 3.583 20.816 15.941 1.00 67.06 88 PRO A CA 1
ATOM 679 C C . PRO A 1 88 ? 3.937 19.583 15.100 1.00 67.06 88 PRO A C 1
ATOM 681 O O . PRO A 1 88 ? 5.015 19.555 14.517 1.00 67.06 88 PRO A O 1
ATOM 684 N N . LEU A 1 89 ? 3.068 18.574 15.017 1.00 62.59 89 LEU A N 1
ATOM 685 C CA . LEU A 1 89 ? 3.303 17.431 14.134 1.00 62.59 89 LEU A CA 1
ATOM 686 C C . LEU A 1 89 ? 3.062 17.842 12.669 1.00 62.59 89 LEU A C 1
ATOM 688 O O . LEU A 1 89 ? 2.056 18.480 12.362 1.00 62.59 89 LEU A O 1
ATOM 692 N N . GLY A 1 90 ? 4.001 17.504 11.778 1.00 66.50 90 GLY A N 1
ATOM 693 C CA . GLY A 1 90 ? 3.966 17.844 10.349 1.00 66.50 90 GLY A CA 1
ATOM 694 C C . GLY A 1 90 ? 5.167 18.673 9.875 1.00 66.50 90 GLY A C 1
ATOM 695 O O . GLY A 1 90 ? 6.072 18.988 10.646 1.00 66.50 90 GLY A O 1
ATOM 696 N N . ARG A 1 91 ? 5.186 19.016 8.582 1.00 72.19 91 ARG A N 1
ATOM 697 C CA . ARG A 1 91 ? 6.208 19.885 7.976 1.00 72.19 91 ARG A CA 1
ATOM 698 C C . ARG A 1 91 ? 6.132 21.298 8.593 1.00 72.19 91 ARG A C 1
ATOM 700 O O . ARG A 1 91 ? 5.041 21.876 8.598 1.00 72.19 91 ARG A O 1
ATOM 707 N N . PRO A 1 92 ? 7.236 21.863 9.117 1.00 74.81 92 PRO A N 1
ATOM 708 C CA . PRO A 1 92 ? 7.242 23.225 9.650 1.00 74.81 92 PRO A CA 1
ATOM 709 C C . PRO A 1 92 ? 7.165 24.270 8.525 1.00 74.81 92 PRO A C 1
ATOM 711 O O . PRO A 1 92 ? 7.554 23.988 7.395 1.00 74.81 92 PRO A O 1
ATOM 714 N N . ASP A 1 93 ? 6.709 25.489 8.841 1.00 78.12 93 ASP A N 1
ATOM 715 C CA . ASP A 1 93 ? 6.716 26.612 7.879 1.00 78.12 93 ASP A CA 1
ATOM 716 C C . ASP A 1 93 ? 8.134 27.068 7.524 1.00 78.12 93 ASP A C 1
ATOM 718 O O . ASP A 1 93 ? 8.385 27.547 6.422 1.00 78.12 93 ASP A O 1
ATOM 722 N N . ALA A 1 94 ? 9.058 26.945 8.476 1.00 83.00 94 ALA A N 1
ATOM 723 C CA . ALA A 1 94 ? 10.436 27.373 8.331 1.00 83.00 94 ALA A CA 1
ATOM 724 C C . ALA A 1 94 ? 11.361 26.463 9.140 1.00 83.00 94 ALA A C 1
ATOM 726 O O . ALA A 1 94 ? 11.001 25.984 10.220 1.00 83.00 94 ALA A O 1
ATOM 727 N N . VAL A 1 95 ? 12.572 26.261 8.626 1.00 85.69 95 VAL A N 1
ATOM 728 C CA . VAL A 1 95 ? 13.674 25.618 9.349 1.00 85.69 95 VAL A CA 1
ATOM 729 C C . VAL A 1 95 ? 14.680 26.673 9.829 1.00 85.69 95 VAL A C 1
ATOM 731 O O . VAL A 1 95 ? 14.819 27.713 9.183 1.00 85.69 95 VAL A O 1
ATOM 734 N N . PRO A 1 96 ? 15.424 26.435 10.931 1.00 88.62 96 PRO A N 1
ATOM 735 C CA . PRO A 1 96 ? 16.385 27.404 11.478 1.00 88.62 96 PRO A CA 1
ATOM 736 C C . PRO A 1 96 ? 17.480 27.862 10.504 1.00 88.62 96 PRO A C 1
ATOM 738 O O . PRO A 1 96 ? 18.091 28.903 10.718 1.00 88.62 96 PRO A O 1
ATOM 741 N N . SER A 1 97 ? 17.733 27.102 9.435 1.00 89.50 97 SER A N 1
ATOM 742 C CA . SER A 1 97 ? 18.676 27.470 8.375 1.00 89.50 97 SER A CA 1
ATOM 743 C C . SER A 1 97 ? 18.172 28.592 7.459 1.00 89.50 97 SER A C 1
ATOM 745 O O . SER A 1 97 ? 18.950 29.093 6.652 1.00 89.50 97 SER A O 1
ATOM 747 N N . GLY A 1 98 ? 16.890 28.967 7.535 1.00 86.06 98 GLY A N 1
ATOM 748 C CA . GLY A 1 98 ? 16.266 29.924 6.616 1.00 86.06 98 GLY A CA 1
ATOM 749 C C . GLY A 1 98 ? 16.037 29.376 5.204 1.00 86.06 98 GLY A C 1
ATOM 750 O O . GLY A 1 98 ? 15.577 30.113 4.335 1.00 86.06 98 GLY A O 1
ATOM 751 N N . LEU A 1 99 ? 16.342 28.095 4.967 1.00 83.31 99 LEU A N 1
ATOM 752 C CA . LEU A 1 99 ? 16.028 27.436 3.706 1.00 83.31 99 LEU A CA 1
ATOM 753 C C . LEU A 1 99 ? 14.511 27.231 3.587 1.00 83.31 99 LEU A C 1
ATOM 755 O O . LEU A 1 99 ? 13.855 26.952 4.598 1.00 83.31 99 LEU A O 1
ATOM 759 N N . PRO A 1 100 ? 13.947 27.356 2.373 1.00 77.56 100 PRO A N 1
ATOM 760 C CA . PRO A 1 100 ? 12.574 26.951 2.142 1.00 77.56 100 PRO A CA 1
ATOM 761 C C . PRO A 1 100 ? 12.445 25.472 2.497 1.00 77.56 100 PRO A C 1
ATOM 763 O O . PRO A 1 100 ? 13.286 24.656 2.129 1.00 77.56 100 PRO A O 1
ATOM 766 N N . VAL A 1 101 ? 11.403 25.146 3.250 1.00 72.12 101 VAL A N 1
ATOM 767 C CA . VAL A 1 101 ? 10.951 23.764 3.390 1.00 72.12 101 VAL A CA 1
ATOM 768 C C . VAL A 1 101 ? 10.166 23.486 2.112 1.00 72.12 101 VAL A C 1
ATOM 770 O O . VAL A 1 101 ? 9.340 24.330 1.766 1.00 72.12 101 VAL A O 1
ATOM 773 N N . ASP A 1 102 ? 10.424 22.392 1.403 1.00 66.88 102 ASP A N 1
ATOM 774 C CA . ASP A 1 102 ? 9.840 21.987 0.108 1.00 66.88 102 ASP A CA 1
ATOM 775 C C . ASP A 1 102 ? 8.729 20.939 0.223 1.00 66.88 102 ASP A C 1
ATOM 777 O O . ASP A 1 102 ? 8.703 20.151 1.199 1.00 66.88 102 ASP A O 1
#

pLDDT: mean 90.79, std 7.84, range [62.59, 98.31]

Sequence (102 aa):
GAYPTLEAMVRHHLDPVTARANWSPADARLPEVPWLSEIDFVIRADSREMARQAAKLDIAPVPVSDREISSLVAFLEALTGETALKRPLGRPDAVPSGLPVD